Protein AF-F9EGY8-F1 (afdb_monomer_lite)

Foldseek 3Di:
DAWDADDPVPDPPRTDRCPDDDPVVVVVLLVVLVVVCVVDPVNVVVPDPVCVVCVVVVSVVSSVVVVVVVVVVVVD

Sequence (76 aa):
MAPVTRRSDTSIRGEFPARSGNKHLKRALFLSAFAALRSDPVTRSQNGPRARNKHNAALICLSRRRCDVLFAMLRN

Radius of gyration: 17.98 Å; chains: 1; bounding box: 39×26×48 Å

Secondary structure (DSSP, 8-state):
-PPEE---TT-TT-EE------HHHHHHHHHHHHHHHHH-HHHHHH--GGGTTSHHHHHHHHHHHHHHHHHHHHH-

pLDDT: mean 73.42, std 11.52, range [50.97, 92.19]

Structure (mmCIF, N/CA/C/O backbone):
data_AF-F9EGY8-F1
#
_entry.id   AF-F9EGY8-F1
#
loop_
_atom_site.group_PDB
_atom_site.id
_atom_site.type_symbol
_atom_site.label_atom_id
_atom_site.label_alt_id
_atom_site.label_comp_id
_atom_site.label_asym_id
_atom_site.label_entity_id
_atom_site.label_seq_id
_atom_site.pdbx_PDB_ins_code
_atom_site.Cartn_x
_atom_site.Cartn_y
_atom_site.Cartn_z
_atom_site.occupancy
_atom_site.B_iso_or_equiv
_atom_site.auth_seq_id
_atom_site.auth_comp_id
_atom_site.auth_asym_id
_atom_site.auth_atom_id
_atom_site.pdbx_PDB_model_num
ATOM 1 N N . MET A 1 1 ? -12.173 2.126 13.959 1.00 61.28 1 MET A N 1
ATOM 2 C CA . MET A 1 1 ? -11.034 1.988 14.897 1.00 61.28 1 MET A CA 1
ATOM 3 C C . MET A 1 1 ? -11.266 2.957 16.038 1.00 61.28 1 MET A C 1
ATOM 5 O O . MET A 1 1 ? -11.517 4.1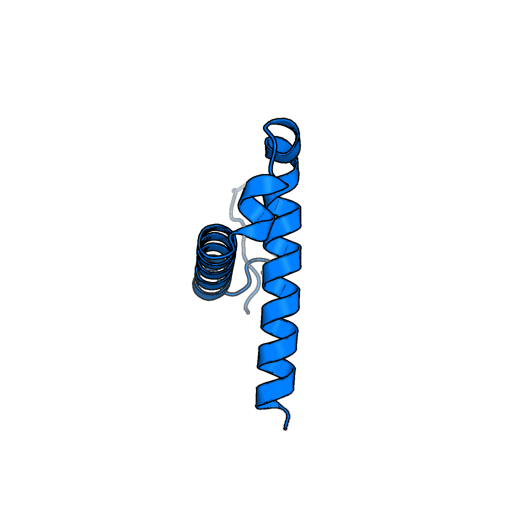19 15.751 1.00 61.28 1 MET A O 1
ATOM 9 N N . ALA A 1 2 ? -11.244 2.480 17.282 1.00 69.81 2 ALA A N 1
ATOM 10 C CA . ALA A 1 2 ? -11.420 3.334 18.456 1.00 69.81 2 ALA A CA 1
ATOM 11 C C . ALA A 1 2 ? -10.240 4.322 18.601 1.00 69.81 2 ALA A C 1
ATOM 13 O O . ALA A 1 2 ? -9.128 3.981 18.180 1.00 69.81 2 ALA A O 1
ATOM 14 N N . PRO A 1 3 ? -10.463 5.535 19.137 1.00 69.19 3 PRO A N 1
ATOM 15 C CA . PRO A 1 3 ? -9.403 6.512 19.380 1.00 69.19 3 PRO A CA 1
ATOM 16 C C . PRO A 1 3 ? -8.316 5.939 20.301 1.00 69.19 3 PRO A C 1
ATOM 18 O O . PRO A 1 3 ? -8.585 5.133 21.190 1.00 69.19 3 PRO A O 1
ATOM 21 N N . VAL A 1 4 ? -7.065 6.335 20.059 1.00 69.19 4 VAL A N 1
ATOM 22 C CA . VAL A 1 4 ? -5.922 5.914 20.880 1.00 69.19 4 VAL A CA 1
ATOM 23 C C . VAL A 1 4 ? -5.741 6.933 21.996 1.00 69.19 4 VAL A C 1
ATOM 25 O O . VAL A 1 4 ? -5.524 8.114 21.722 1.00 69.19 4 VAL A O 1
ATOM 28 N N . THR A 1 5 ? -5.790 6.468 23.243 1.00 68.88 5 THR A N 1
ATOM 29 C CA . THR A 1 5 ? -5.448 7.276 24.415 1.00 68.88 5 THR A CA 1
ATOM 30 C C . THR A 1 5 ? -3.945 7.187 24.657 1.00 68.88 5 THR A C 1
ATOM 32 O O . THR A 1 5 ? -3.390 6.104 24.852 1.00 68.88 5 THR A O 1
ATOM 35 N N . ARG A 1 6 ? -3.245 8.324 24.629 1.00 65.38 6 ARG A N 1
ATOM 36 C CA . ARG A 1 6 ? -1.842 8.383 25.063 1.00 65.38 6 ARG A CA 1
ATOM 37 C C . ARG A 1 6 ? -1.804 8.843 26.518 1.00 65.38 6 ARG A C 1
ATOM 39 O O . ARG A 1 6 ? -1.702 10.037 26.776 1.00 65.38 6 ARG A O 1
ATOM 46 N N . ARG A 1 7 ? -1.910 7.904 27.466 1.00 63.12 7 ARG A N 1
ATOM 47 C CA . ARG A 1 7 ? -1.765 8.208 28.900 1.00 63.12 7 ARG A CA 1
ATOM 48 C C . ARG A 1 7 ? -0.292 8.440 29.240 1.00 63.12 7 ARG A C 1
ATOM 50 O O . ARG A 1 7 ? 0.431 7.522 29.599 1.00 63.12 7 ARG A O 1
ATOM 57 N N . SER A 1 8 ? 0.158 9.671 29.061 1.00 66.94 8 SER A N 1
ATOM 58 C CA . SER A 1 8 ? 1.213 10.255 29.888 1.00 66.94 8 SER A CA 1
ATOM 59 C C . SER A 1 8 ? 0.484 11.150 30.885 1.00 66.94 8 SER A C 1
ATOM 61 O O . SER A 1 8 ? -0.318 11.962 30.424 1.00 66.94 8 SER A O 1
ATOM 63 N N . ASP A 1 9 ? 0.716 10.997 32.193 1.00 66.38 9 ASP A N 1
ATOM 64 C CA . ASP A 1 9 ? -0.037 11.630 33.306 1.00 66.38 9 ASP A CA 1
ATOM 65 C C . ASP A 1 9 ? -0.170 13.169 33.257 1.00 66.38 9 ASP A C 1
ATOM 67 O O . ASP A 1 9 ? -0.791 13.789 34.112 1.00 66.38 9 ASP A O 1
ATOM 71 N N . THR A 1 10 ? 0.366 13.813 32.227 1.00 66.38 10 THR A N 1
ATOM 72 C CA . THR A 1 10 ? 0.336 15.253 31.986 1.00 66.38 10 THR A CA 1
ATOM 73 C C . THR A 1 10 ? -0.762 15.722 31.019 1.00 66.38 10 THR A C 1
ATOM 75 O O . THR A 1 10 ? -0.853 16.922 30.764 1.00 66.38 10 THR A O 1
ATOM 78 N N . SER A 1 11 ? -1.602 14.842 30.448 1.00 63.56 11 SER A N 1
ATOM 79 C CA . SER A 1 11 ? -2.611 15.260 29.452 1.00 63.56 11 SER A CA 1
ATOM 80 C C . SER A 1 11 ? -3.958 14.530 29.550 1.00 63.56 11 SER A C 1
ATOM 82 O O . SER A 1 11 ? -4.073 13.355 29.214 1.00 63.56 11 SER A O 1
ATOM 84 N N . ILE A 1 12 ? -5.007 15.276 29.929 1.00 65.94 12 ILE A N 1
ATOM 85 C CA . ILE A 1 12 ? -6.417 14.829 29.988 1.00 65.94 12 ILE A CA 1
ATOM 86 C C . ILE A 1 12 ? -7.066 14.808 28.585 1.00 65.94 12 ILE A C 1
ATOM 88 O O . ILE A 1 12 ? -8.035 14.095 28.350 1.00 65.94 12 ILE A O 1
ATOM 92 N N . ARG A 1 13 ? -6.508 15.549 27.614 1.00 65.44 13 ARG A N 1
ATOM 93 C CA . ARG A 1 13 ? -7.023 15.678 26.231 1.00 65.44 13 ARG A CA 1
ATOM 94 C C . ARG A 1 13 ? -6.209 14.859 25.218 1.00 65.44 13 ARG A C 1
ATOM 96 O O . ARG A 1 13 ? -5.968 15.303 24.100 1.00 65.44 13 ARG A O 1
ATOM 103 N N . GLY A 1 14 ? -5.737 13.683 25.626 1.00 69.00 14 GLY A N 1
ATOM 104 C CA . GLY A 1 14 ? -4.829 12.830 24.849 1.00 69.00 14 GLY A CA 1
ATOM 105 C C . GLY A 1 14 ? -5.506 11.851 23.885 1.00 69.00 14 GLY A C 1
ATOM 106 O O . GLY A 1 14 ? -4.872 10.863 23.502 1.00 69.00 14 GLY A O 1
ATOM 107 N N . GLU A 1 15 ? -6.777 12.062 23.538 1.00 74.56 15 GLU A N 1
ATOM 108 C CA . GLU A 1 15 ? -7.479 11.228 22.563 1.00 74.56 15 GLU A CA 1
ATOM 109 C C . GLU A 1 15 ? -7.117 11.661 21.146 1.00 74.56 15 GLU A C 1
ATOM 111 O O . GLU A 1 15 ? -7.465 12.751 20.691 1.00 74.56 15 GLU A O 1
ATOM 116 N N . PHE A 1 16 ? -6.408 10.788 20.435 1.00 70.94 16 PHE A N 1
ATOM 117 C CA . PHE A 1 16 ? -6.068 11.009 19.038 1.00 70.94 16 PHE A CA 1
ATOM 118 C C . PHE A 1 16 ? -6.807 10.008 18.156 1.00 70.94 16 PHE A C 1
ATOM 120 O O . PHE A 1 16 ? -6.925 8.828 18.517 1.00 70.94 16 PHE A O 1
ATOM 127 N N . PRO A 1 17 ? -7.252 10.426 16.956 1.00 69.88 17 PRO A N 1
ATOM 128 C CA . PRO A 1 17 ? -7.756 9.479 15.980 1.00 69.88 17 PRO A CA 1
ATOM 129 C C . PRO A 1 17 ? -6.677 8.429 15.719 1.00 69.88 17 PRO A C 1
ATOM 131 O O . PRO A 1 17 ? -5.498 8.754 15.536 1.00 69.88 17 PRO A O 1
ATOM 134 N N . ALA A 1 18 ? -7.073 7.158 15.707 1.00 69.94 18 ALA A N 1
ATOM 135 C CA . ALA A 1 18 ? -6.161 6.055 15.458 1.00 69.94 18 ALA A CA 1
ATOM 136 C C . ALA A 1 18 ? -5.607 6.132 14.024 1.00 69.94 18 ALA A C 1
ATOM 138 O O . ALA A 1 18 ? -6.171 5.582 13.083 1.00 69.94 18 ALA A O 1
ATOM 139 N N . ARG A 1 19 ? -4.460 6.800 13.847 1.00 72.00 19 ARG A N 1
ATOM 140 C CA . ARG A 1 19 ? -3.744 6.867 12.554 1.00 72.00 19 ARG A CA 1
ATOM 141 C C . ARG A 1 19 ? -3.033 5.553 12.213 1.00 72.00 19 ARG A C 1
ATOM 143 O O . ARG A 1 19 ? -2.603 5.322 11.079 1.00 72.00 19 ARG A O 1
ATOM 150 N N . SER A 1 20 ? -2.916 4.661 13.195 1.00 66.50 20 SER A N 1
ATOM 151 C CA . SER A 1 20 ? -2.384 3.315 13.022 1.00 66.50 20 SER A CA 1
ATOM 152 C C . SER A 1 20 ? -3.415 2.414 12.330 1.00 66.50 20 SER A C 1
ATOM 154 O O . SER A 1 20 ? -4.031 1.570 12.969 1.00 66.50 20 SER A O 1
ATOM 156 N N . GLY A 1 21 ? -3.571 2.554 11.008 1.00 76.81 21 GLY A N 1
ATOM 157 C CA . GLY A 1 21 ? -4.238 1.530 10.183 1.00 76.81 21 GLY A CA 1
ATOM 158 C C . GLY A 1 21 ? -3.580 0.142 10.324 1.00 76.81 21 GLY A C 1
ATOM 159 O O . GLY A 1 21 ? -2.553 0.012 10.989 1.00 76.81 21 GLY A O 1
ATOM 160 N N . ASN A 1 22 ? -4.121 -0.891 9.671 1.00 83.75 22 ASN A N 1
ATOM 161 C CA . ASN A 1 22 ? -3.682 -2.286 9.849 1.00 83.75 22 ASN A CA 1
ATOM 162 C C . ASN A 1 22 ? -2.159 -2.475 9.641 1.00 83.75 22 ASN A C 1
ATOM 164 O O . ASN A 1 22 ? -1.652 -2.412 8.517 1.00 83.75 22 ASN A O 1
ATOM 168 N N . LYS A 1 23 ? -1.429 -2.709 10.743 1.00 84.31 23 LYS A N 1
ATOM 169 C CA . LYS A 1 23 ? 0.038 -2.839 10.748 1.00 84.31 23 LYS A CA 1
ATOM 170 C C . LYS A 1 23 ? 0.512 -4.085 10.000 1.00 84.31 23 LYS A C 1
ATOM 172 O O . LYS A 1 23 ? 1.527 -4.013 9.312 1.00 84.31 23 LYS A O 1
ATOM 177 N N . HIS A 1 24 ? -0.223 -5.193 10.100 1.00 86.19 24 HIS A N 1
ATOM 178 C CA . HIS A 1 24 ? 0.111 -6.438 9.407 1.00 86.19 24 HIS A CA 1
ATOM 179 C C . HIS A 1 24 ? 0.001 -6.262 7.896 1.00 86.19 24 HIS A C 1
ATOM 181 O O . HIS A 1 24 ? 0.950 -6.565 7.177 1.00 86.19 24 HIS A O 1
ATOM 187 N N . LEU A 1 25 ? -1.101 -5.668 7.430 1.00 85.56 25 LEU A N 1
ATOM 188 C CA . LEU A 1 25 ? -1.312 -5.397 6.009 1.00 85.56 25 LEU A CA 1
ATOM 189 C C . LEU A 1 25 ? -0.250 -4.441 5.449 1.00 85.56 25 LEU A C 1
ATOM 191 O O . LEU A 1 25 ? 0.357 -4.725 4.421 1.00 85.56 25 LEU A O 1
ATOM 195 N N . LYS A 1 26 ? 0.042 -3.340 6.155 1.00 84.56 26 LYS A N 1
ATOM 196 C CA . LYS A 1 26 ? 1.093 -2.389 5.750 1.00 84.56 26 LYS A CA 1
ATOM 197 C C . LYS A 1 26 ? 2.461 -3.065 5.625 1.00 84.56 26 LYS A C 1
ATOM 199 O O . LYS A 1 26 ? 3.192 -2.794 4.676 1.00 84.56 26 LYS A O 1
ATOM 204 N N . ARG A 1 27 ? 2.8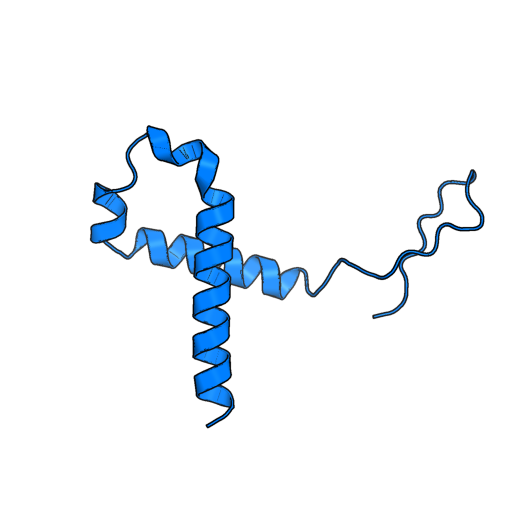02 -3.949 6.568 1.00 86.88 27 ARG A N 1
ATOM 205 C CA . ARG A 1 27 ? 4.081 -4.668 6.581 1.00 86.88 27 ARG A CA 1
ATOM 206 C C . ARG A 1 27 ? 4.164 -5.714 5.467 1.00 86.88 27 ARG A C 1
ATOM 208 O O . ARG A 1 27 ? 5.195 -5.788 4.806 1.00 86.88 27 ARG A O 1
ATOM 215 N N . ALA A 1 28 ? 3.086 -6.461 5.224 1.00 89.00 28 ALA A N 1
ATOM 216 C CA . ALA A 1 28 ? 2.998 -7.421 4.124 1.00 89.00 28 ALA A CA 1
ATOM 217 C C . ALA A 1 28 ? 3.155 -6.732 2.760 1.00 89.00 28 ALA A C 1
ATOM 219 O O . ALA A 1 28 ? 3.953 -7.172 1.935 1.00 89.00 28 ALA A O 1
ATOM 220 N N . LEU A 1 29 ? 2.472 -5.601 2.554 1.00 86.25 29 LEU A N 1
ATOM 221 C CA . LEU A 1 29 ? 2.578 -4.818 1.322 1.00 86.25 29 LEU A CA 1
ATOM 222 C C . LEU A 1 29 ? 3.996 -4.279 1.108 1.00 86.25 29 LEU A C 1
ATOM 224 O O . LEU A 1 29 ? 4.555 -4.460 0.027 1.00 86.25 29 LEU A O 1
ATOM 228 N N . PHE A 1 30 ? 4.612 -3.709 2.144 1.00 84.38 30 PHE A N 1
ATOM 229 C CA . PHE A 1 30 ? 5.988 -3.215 2.071 1.00 84.38 30 PHE A CA 1
ATOM 230 C C . PHE A 1 30 ? 6.986 -4.326 1.707 1.00 84.38 30 PHE A C 1
ATOM 232 O O . PHE A 1 30 ? 7.829 -4.141 0.829 1.00 84.38 30 PHE A O 1
ATOM 239 N N . LEU A 1 31 ? 6.855 -5.504 2.326 1.00 86.50 31 LEU A N 1
ATOM 240 C CA . LEU A 1 31 ? 7.703 -6.657 2.024 1.00 86.50 31 LEU A CA 1
ATOM 241 C C . LEU A 1 31 ? 7.468 -7.182 0.598 1.00 86.50 31 LEU A C 1
ATOM 243 O O . LEU A 1 31 ? 8.428 -7.476 -0.112 1.00 86.50 31 LEU A O 1
ATOM 247 N N . SER A 1 32 ? 6.210 -7.235 0.147 1.00 84.31 32 SER A N 1
ATOM 248 C CA . SER A 1 32 ? 5.857 -7.655 -1.216 1.00 84.31 32 SER A CA 1
ATOM 249 C C . SER A 1 32 ? 6.415 -6.713 -2.292 1.00 84.31 32 SER A C 1
ATOM 251 O O . SER A 1 32 ? 6.840 -7.167 -3.355 1.00 84.31 32 SER A O 1
ATOM 253 N N . ALA A 1 33 ? 6.446 -5.403 -2.021 1.00 82.94 33 ALA A N 1
ATOM 254 C CA . ALA A 1 33 ? 7.021 -4.396 -2.907 1.00 82.94 33 ALA A CA 1
ATOM 255 C C . ALA A 1 33 ? 8.547 -4.533 -2.982 1.00 82.94 3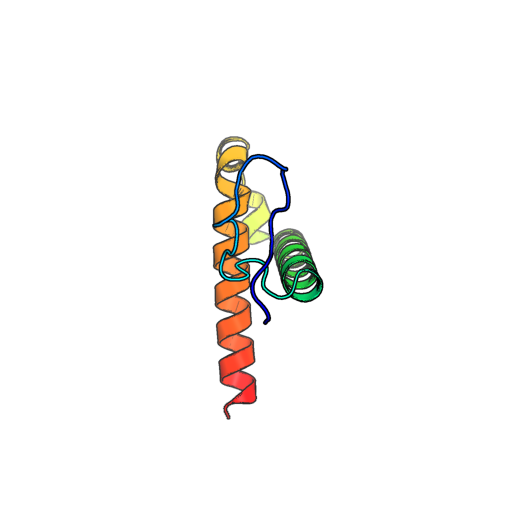3 ALA A C 1
ATOM 257 O O . ALA A 1 33 ? 9.120 -4.461 -4.066 1.00 82.94 33 ALA A O 1
ATOM 258 N N . PHE A 1 34 ? 9.195 -4.804 -1.848 1.00 80.06 34 PHE A N 1
ATOM 259 C CA . PHE A 1 34 ? 10.634 -5.048 -1.797 1.00 80.06 34 PHE A CA 1
ATOM 260 C C . PHE A 1 34 ? 11.039 -6.338 -2.530 1.00 80.06 34 PHE A C 1
ATOM 262 O O . PHE A 1 34 ? 12.046 -6.356 -3.236 1.00 80.06 34 PHE A O 1
ATOM 269 N N . ALA A 1 35 ? 10.240 -7.404 -2.410 1.00 82.06 35 ALA A N 1
ATOM 270 C CA . ALA A 1 35 ? 10.454 -8.649 -3.144 1.00 82.06 35 ALA A CA 1
ATOM 271 C C . ALA A 1 35 ? 10.304 -8.459 -4.665 1.00 82.06 35 ALA A C 1
ATOM 273 O O . ALA A 1 35 ? 11.147 -8.946 -5.413 1.00 82.06 35 ALA A O 1
ATOM 274 N N . ALA A 1 36 ? 9.301 -7.693 -5.111 1.00 77.75 36 ALA A N 1
ATOM 275 C CA . ALA A 1 36 ? 9.102 -7.392 -6.532 1.00 77.75 36 ALA A CA 1
ATOM 276 C C . ALA A 1 36 ? 10.279 -6.609 -7.139 1.00 77.75 36 ALA A C 1
ATOM 278 O O . ALA A 1 36 ? 10.832 -7.008 -8.158 1.00 77.75 36 ALA A O 1
ATOM 279 N N . LEU A 1 37 ? 10.765 -5.573 -6.447 1.00 74.75 37 LEU A N 1
ATOM 280 C CA . LEU A 1 37 ? 11.949 -4.824 -6.895 1.00 74.75 37 LEU A CA 1
ATOM 281 C C . LEU A 1 37 ? 13.212 -5.689 -7.011 1.00 74.75 37 LEU A C 1
ATOM 283 O O . LEU A 1 37 ? 14.124 -5.349 -7.764 1.00 74.75 37 LEU A O 1
ATOM 287 N N . ARG A 1 38 ? 13.292 -6.783 -6.244 1.00 72.19 38 ARG A N 1
ATOM 288 C CA . ARG A 1 38 ? 14.396 -7.745 -6.316 1.00 72.19 38 ARG A CA 1
ATOM 289 C C . ARG A 1 38 ? 14.253 -8.703 -7.502 1.00 72.19 38 ARG A C 1
ATOM 291 O O . ARG A 1 38 ? 15.281 -9.119 -8.031 1.00 72.19 38 ARG A O 1
ATOM 298 N N . SER A 1 39 ? 13.028 -9.065 -7.887 1.00 71.94 39 SER A N 1
ATOM 299 C CA . SER A 1 39 ? 12.758 -9.954 -9.025 1.00 71.94 39 SER A CA 1
ATOM 300 C C . SER A 1 39 ? 12.844 -9.254 -10.382 1.00 71.94 39 SER A C 1
ATOM 302 O O . SER A 1 39 ? 13.096 -9.923 -11.378 1.00 71.94 39 SER A O 1
ATOM 304 N N . ASP A 1 40 ? 12.678 -7.930 -10.429 1.00 67.50 40 ASP A N 1
ATOM 305 C CA . ASP A 1 40 ? 12.728 -7.150 -11.667 1.00 67.50 40 ASP A CA 1
ATOM 306 C C . ASP A 1 40 ? 14.185 -6.807 -12.079 1.00 67.50 40 ASP A C 1
ATOM 308 O O . ASP A 1 40 ? 14.866 -6.030 -11.393 1.00 67.50 40 ASP A O 1
ATOM 312 N N . PRO A 1 41 ? 14.697 -7.326 -13.217 1.00 61.16 41 PRO A N 1
ATOM 313 C CA . PRO A 1 41 ? 16.080 -7.093 -13.650 1.00 61.16 41 PRO A CA 1
ATOM 314 C C . PRO A 1 41 ? 16.340 -5.639 -14.085 1.00 61.16 41 PRO A C 1
ATOM 316 O O . PRO A 1 41 ? 17.462 -5.148 -13.961 1.00 61.16 41 PRO A O 1
ATOM 319 N N . VAL A 1 42 ? 15.302 -4.921 -14.533 1.00 62.44 42 VAL A N 1
ATOM 320 C CA . VAL A 1 42 ? 15.381 -3.535 -15.038 1.00 62.44 42 VAL A CA 1
ATOM 321 C C . VAL A 1 42 ? 15.600 -2.523 -13.910 1.00 62.44 42 VAL A C 1
ATOM 323 O O . VAL A 1 42 ? 16.403 -1.600 -14.033 1.00 62.44 42 VAL A O 1
ATOM 326 N N . THR A 1 43 ? 14.958 -2.715 -12.758 1.00 56.62 43 THR A N 1
ATOM 327 C CA . THR A 1 43 ? 15.169 -1.866 -11.574 1.00 56.62 43 THR A CA 1
ATOM 328 C C . THR A 1 43 ? 16.541 -2.073 -10.943 1.00 56.62 43 THR A C 1
ATOM 330 O O . THR A 1 43 ? 17.025 -1.196 -10.228 1.00 56.62 43 THR A O 1
ATOM 333 N N . ARG A 1 44 ? 17.211 -3.198 -11.213 1.00 55.00 44 ARG A N 1
ATOM 334 C CA . ARG A 1 44 ? 18.557 -3.476 -10.698 1.00 55.00 44 ARG A CA 1
ATOM 335 C C . ARG A 1 44 ? 19.630 -2.607 -11.358 1.00 55.00 44 ARG A C 1
ATOM 337 O O . ARG A 1 44 ? 20.568 -2.216 -10.673 1.00 55.00 44 ARG A O 1
ATOM 344 N N . SER A 1 45 ? 19.481 -2.275 -12.644 1.00 55.56 45 SER A N 1
ATOM 345 C CA . SER A 1 45 ? 20.444 -1.425 -13.364 1.00 55.56 45 SER A CA 1
ATOM 346 C C . SER A 1 45 ? 20.239 0.074 -13.105 1.00 55.56 45 SER A C 1
ATOM 348 O O . SER A 1 45 ? 21.188 0.846 -13.211 1.00 55.56 45 SER A O 1
ATOM 350 N N . GLN A 1 46 ? 19.028 0.490 -12.708 1.00 50.97 46 GLN A N 1
ATOM 351 C CA . GLN A 1 46 ? 18.684 1.900 -12.462 1.00 50.97 46 GLN A CA 1
ATOM 352 C C . GLN A 1 46 ? 18.877 2.359 -11.005 1.00 50.97 46 GLN A C 1
ATOM 354 O O . GLN A 1 46 ? 18.934 3.559 -10.734 1.00 50.97 46 GLN A O 1
ATOM 359 N N . ASN A 1 47 ? 19.016 1.435 -10.049 1.00 54.91 47 ASN A N 1
ATOM 360 C CA . ASN A 1 47 ? 19.263 1.761 -8.642 1.00 54.91 47 ASN A CA 1
ATOM 361 C C . ASN A 1 47 ? 20.768 1.866 -8.347 1.00 54.91 47 ASN A C 1
ATOM 363 O O . ASN A 1 47 ? 21.341 1.057 -7.619 1.00 54.91 47 ASN A O 1
ATOM 367 N N . GLY A 1 48 ? 21.418 2.889 -8.905 1.00 55.66 48 GLY A N 1
ATOM 368 C CA . GLY A 1 48 ? 22.773 3.267 -8.501 1.00 55.66 48 GLY A CA 1
ATOM 369 C C . GLY A 1 48 ? 22.830 3.765 -7.042 1.00 55.66 48 GLY A C 1
ATOM 370 O O . GLY A 1 48 ? 21.804 4.156 -6.474 1.00 55.66 48 GLY A O 1
ATOM 371 N N . PRO A 1 49 ? 24.026 3.841 -6.424 1.00 54.94 49 PRO A N 1
ATOM 372 C CA . PRO A 1 49 ? 24.220 4.171 -5.000 1.00 54.94 49 PRO A CA 1
ATOM 373 C C . PRO A 1 49 ? 23.616 5.518 -4.549 1.00 54.94 49 PRO A C 1
ATOM 375 O O . PRO A 1 49 ? 23.445 5.752 -3.353 1.00 54.94 49 PRO A O 1
ATOM 378 N N . ARG A 1 50 ? 23.227 6.389 -5.492 1.00 52.31 50 ARG A N 1
ATOM 379 C CA . ARG A 1 50 ? 22.562 7.683 -5.260 1.00 52.31 50 ARG A CA 1
ATOM 380 C C . ARG A 1 50 ? 21.057 7.587 -4.939 1.00 52.31 50 ARG A C 1
ATOM 382 O O . ARG A 1 50 ? 20.497 8.549 -4.422 1.00 52.31 50 ARG A O 1
ATOM 389 N N . ALA A 1 51 ? 20.395 6.451 -5.184 1.00 54.56 51 ALA A N 1
ATOM 390 C CA . ALA A 1 51 ? 18.959 6.258 -4.905 1.00 54.56 51 ALA A CA 1
ATOM 391 C C . ALA A 1 51 ? 18.649 5.818 -3.455 1.00 54.56 51 ALA A C 1
ATOM 393 O O . ALA A 1 51 ? 17.487 5.795 -3.036 1.00 54.56 51 ALA A O 1
ATOM 394 N N . ARG A 1 52 ? 19.684 5.512 -2.661 1.00 53.47 52 ARG A N 1
ATOM 395 C CA . ARG A 1 52 ? 19.583 4.930 -1.312 1.00 53.47 52 ARG A CA 1
ATOM 396 C C . ARG A 1 52 ? 18.721 5.747 -0.333 1.00 53.47 52 ARG A C 1
ATOM 398 O O . ARG A 1 52 ? 18.040 5.153 0.496 1.00 53.47 52 ARG A O 1
ATOM 405 N N . ASN A 1 53 ? 18.656 7.075 -0.479 1.00 57.03 53 ASN A N 1
ATOM 406 C CA . ASN A 1 53 ? 17.881 7.949 0.418 1.00 57.03 53 ASN A CA 1
ATOM 407 C C . ASN A 1 53 ? 16.413 8.195 -0.003 1.00 57.03 53 ASN A C 1
ATOM 409 O O . ASN A 1 53 ? 15.669 8.800 0.764 1.00 57.03 53 ASN A O 1
ATOM 413 N N . LYS A 1 54 ? 15.957 7.727 -1.179 1.00 63.12 54 LYS A N 1
ATOM 414 C CA . LYS A 1 54 ? 14.554 7.879 -1.648 1.00 63.12 54 LYS A CA 1
ATOM 415 C C . LYS A 1 54 ? 13.769 6.558 -1.689 1.00 63.12 54 LYS A C 1
ATOM 417 O O . LYS A 1 54 ? 12.619 6.522 -2.125 1.00 63.12 54 LYS A O 1
ATOM 422 N N . HIS A 1 55 ? 14.369 5.479 -1.188 1.00 73.38 55 HIS A N 1
ATOM 423 C CA . HIS A 1 55 ? 13.846 4.116 -1.272 1.00 73.38 55 HIS A CA 1
ATOM 424 C C . HIS A 1 55 ? 12.464 3.938 -0.618 1.00 73.38 55 HIS A C 1
ATOM 426 O O . HIS A 1 55 ? 11.577 3.327 -1.207 1.00 73.38 55 HIS A O 1
ATOM 432 N N . ASN A 1 56 ? 12.230 4.547 0.550 1.00 73.06 56 ASN A N 1
ATOM 433 C CA . ASN A 1 56 ? 10.951 4.417 1.260 1.00 73.06 56 ASN A CA 1
ATOM 434 C C . ASN A 1 56 ? 9.783 5.054 0.492 1.00 73.06 56 ASN A C 1
ATOM 436 O O . ASN A 1 56 ? 8.695 4.485 0.445 1.00 73.06 56 ASN A O 1
ATOM 440 N N . ALA A 1 57 ? 10.005 6.208 -0.145 1.00 76.50 57 ALA A N 1
ATOM 441 C CA . ALA A 1 57 ? 8.981 6.870 -0.950 1.00 76.50 57 ALA A CA 1
ATOM 442 C C . ALA A 1 57 ? 8.647 6.054 -2.208 1.00 76.50 57 ALA A C 1
ATOM 444 O O . ALA A 1 57 ? 7.473 5.867 -2.531 1.00 76.50 57 ALA A O 1
ATOM 445 N N . ALA A 1 58 ? 9.673 5.507 -2.868 1.00 79.62 58 ALA A N 1
ATOM 446 C CA . ALA A 1 58 ? 9.501 4.626 -4.019 1.00 79.62 58 ALA A CA 1
ATOM 447 C C . ALA A 1 58 ? 8.725 3.348 -3.651 1.00 79.62 58 ALA A C 1
ATOM 449 O O . ALA A 1 58 ? 7.78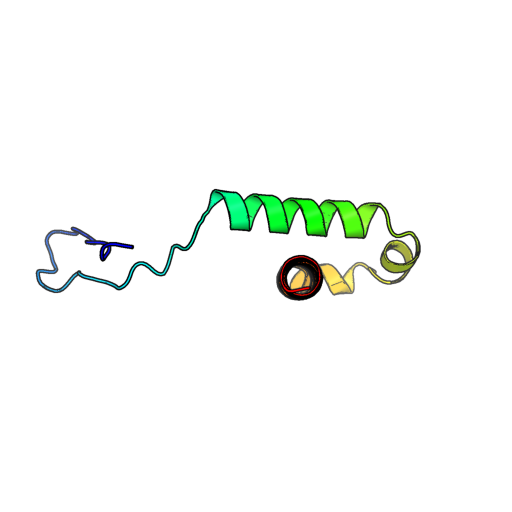0 2.980 -4.347 1.00 79.62 58 ALA A O 1
ATOM 450 N N . LEU A 1 59 ? 9.052 2.721 -2.514 1.00 78.06 59 LEU A N 1
ATOM 451 C CA . LEU A 1 59 ? 8.338 1.548 -2.003 1.00 78.06 59 LEU A CA 1
ATOM 452 C C . LEU A 1 59 ? 6.872 1.842 -1.679 1.00 78.06 59 LEU A C 1
ATOM 454 O O . LEU A 1 59 ? 5.999 1.041 -2.014 1.00 78.06 59 LEU A O 1
ATOM 458 N N . ILE A 1 60 ? 6.586 2.981 -1.042 1.00 81.62 60 ILE A N 1
ATOM 459 C CA . ILE A 1 60 ? 5.211 3.389 -0.727 1.00 81.62 60 ILE A CA 1
ATOM 460 C C . ILE A 1 60 ? 4.415 3.628 -2.017 1.00 81.62 60 ILE A C 1
ATOM 462 O O . ILE A 1 60 ? 3.278 3.170 -2.114 1.00 81.62 60 ILE A O 1
ATOM 466 N N . CYS A 1 61 ? 5.005 4.293 -3.013 1.00 83.50 61 CYS A N 1
ATOM 467 C CA . CYS A 1 61 ? 4.372 4.530 -4.312 1.00 83.50 61 CYS A CA 1
ATOM 468 C C . CYS A 1 61 ? 4.053 3.214 -5.042 1.00 83.50 61 CYS A C 1
ATOM 470 O O . CYS A 1 61 ? 2.912 2.990 -5.447 1.00 83.50 61 CYS A O 1
ATOM 472 N N . LEU A 1 62 ? 5.029 2.302 -5.125 1.00 83.06 62 LEU A N 1
ATOM 473 C CA . LEU A 1 62 ? 4.844 0.985 -5.737 1.00 83.06 62 LEU A CA 1
ATOM 474 C C . LEU A 1 62 ? 3.764 0.169 -5.015 1.00 83.06 62 LEU A C 1
ATOM 476 O O . LEU A 1 62 ? 2.909 -0.435 -5.660 1.00 83.06 62 LEU A O 1
ATOM 480 N N . SER A 1 63 ? 3.776 0.179 -3.680 1.00 84.00 63 SER A N 1
ATOM 481 C CA . SER A 1 63 ? 2.775 -0.525 -2.872 1.00 84.00 63 SER A CA 1
ATOM 482 C C . SER A 1 63 ? 1.363 -0.003 -3.149 1.00 84.00 63 SER A C 1
ATOM 484 O O . SER A 1 63 ? 0.452 -0.805 -3.328 1.00 84.00 63 SER A O 1
ATOM 486 N N . ARG A 1 64 ? 1.184 1.325 -3.245 1.00 84.75 64 ARG A N 1
ATOM 487 C CA . ARG A 1 64 ? -0.111 1.946 -3.579 1.00 84.75 64 ARG A CA 1
ATOM 488 C C . ARG A 1 64 ? -0.605 1.517 -4.956 1.00 84.75 64 ARG A C 1
ATOM 490 O O . ARG A 1 64 ? -1.703 0.987 -5.047 1.00 84.75 64 ARG A O 1
ATOM 497 N N . ARG A 1 65 ? 0.246 1.609 -5.984 1.00 84.75 65 ARG A N 1
ATOM 498 C CA . ARG A 1 65 ? -0.109 1.199 -7.353 1.00 84.75 65 ARG A CA 1
ATOM 499 C C . ARG A 1 65 ? -0.553 -0.265 -7.429 1.00 84.75 65 ARG A C 1
ATOM 501 O O . ARG A 1 65 ? -1.470 -0.592 -8.172 1.00 84.75 65 ARG A O 1
ATOM 508 N N . ARG A 1 66 ? 0.075 -1.157 -6.654 1.00 82.88 66 ARG A N 1
ATOM 509 C CA . ARG A 1 66 ? -0.326 -2.574 -6.589 1.00 82.88 66 ARG A CA 1
ATOM 510 C C . ARG A 1 66 ? -1.653 -2.769 -5.858 1.00 82.88 66 ARG A C 1
ATOM 512 O O . ARG A 1 66 ? -2.451 -3.591 -6.294 1.00 82.88 66 ARG A O 1
ATOM 519 N N . CYS A 1 67 ? -1.907 -2.014 -4.789 1.00 84.56 67 CYS A N 1
ATOM 520 C CA . CYS A 1 67 ? -3.216 -2.005 -4.136 1.00 84.56 67 CYS A CA 1
ATOM 521 C C . CYS A 1 67 ? -4.323 -1.524 -5.078 1.00 84.56 67 CYS A C 1
ATOM 523 O O . CYS A 1 67 ? -5.385 -2.134 -5.086 1.00 84.56 67 CYS A O 1
ATOM 525 N N . ASP A 1 68 ? -4.068 -0.496 -5.891 1.00 86.44 68 ASP A N 1
ATOM 526 C CA . ASP A 1 68 ? -5.051 0.028 -6.846 1.00 86.44 68 ASP A CA 1
ATOM 527 C C . ASP A 1 68 ? -5.416 -1.019 -7.909 1.00 86.44 68 ASP A C 1
ATOM 529 O O . ASP A 1 68 ? -6.591 -1.199 -8.220 1.00 86.44 68 ASP A O 1
ATOM 533 N N . VAL A 1 69 ? -4.428 -1.771 -8.414 1.00 85.25 69 VAL A N 1
ATOM 534 C CA . VAL A 1 69 ? -4.660 -2.882 -9.355 1.00 85.25 69 VAL A CA 1
ATOM 535 C C . VAL A 1 69 ? -5.478 -4.000 -8.707 1.00 85.25 69 VAL A C 1
ATOM 537 O O . VAL A 1 69 ? -6.452 -4.452 -9.299 1.00 85.25 69 VAL A O 1
ATOM 540 N N . LEU A 1 70 ? -5.127 -4.426 -7.490 1.00 84.38 70 LEU A N 1
ATOM 541 C CA . LEU A 1 70 ? -5.895 -5.447 -6.766 1.00 84.38 70 LEU A CA 1
ATOM 542 C C . LEU A 1 70 ? -7.331 -4.988 -6.490 1.00 84.38 70 LEU A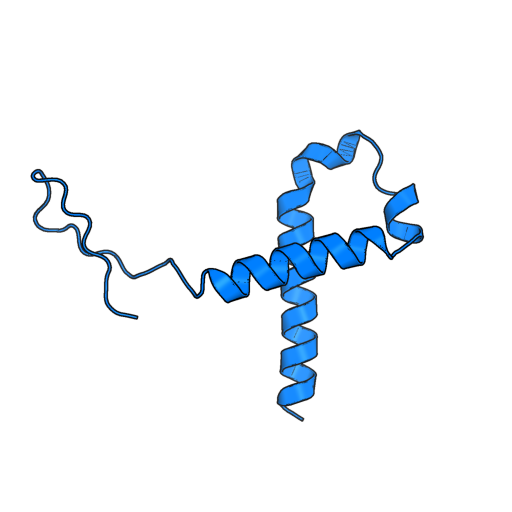 C 1
ATOM 544 O O . LEU A 1 70 ? -8.267 -5.765 -6.635 1.00 84.38 70 LEU A O 1
ATOM 548 N N . PHE A 1 71 ? -7.513 -3.722 -6.119 1.00 86.38 71 PHE A N 1
ATOM 549 C CA . PHE A 1 71 ? -8.835 -3.145 -5.912 1.00 86.38 71 PHE A CA 1
ATOM 550 C C . PHE A 1 71 ? -9.647 -3.107 -7.212 1.00 86.38 71 PHE A C 1
ATOM 552 O O . PHE A 1 71 ? -1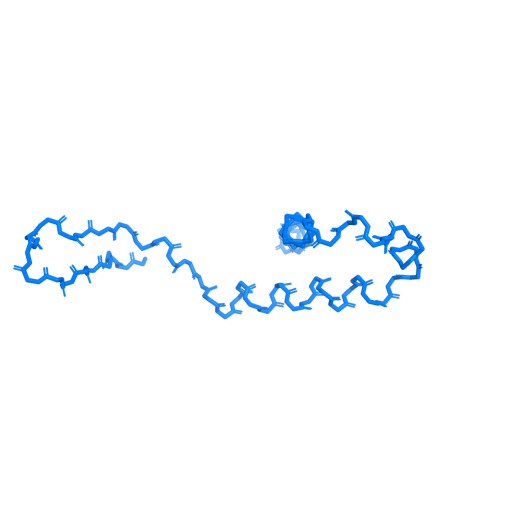0.821 -3.462 -7.200 1.00 86.38 71 PHE A O 1
ATOM 559 N N . ALA A 1 72 ? -9.025 -2.738 -8.335 1.00 91.56 72 ALA A N 1
ATOM 560 C CA . ALA A 1 72 ? -9.666 -2.777 -9.647 1.00 91.56 72 ALA A CA 1
ATOM 561 C C . ALA A 1 72 ? -10.057 -4.207 -10.061 1.00 91.56 72 ALA A C 1
ATOM 563 O O . ALA A 1 72 ? -11.151 -4.400 -10.578 1.00 91.56 72 ALA A O 1
ATOM 564 N N . MET A 1 73 ? -9.208 -5.203 -9.781 1.00 92.19 73 MET A N 1
ATOM 565 C CA . MET A 1 73 ? -9.502 -6.620 -10.039 1.00 92.19 73 MET A CA 1
ATOM 566 C C . MET A 1 73 ? -10.674 -7.150 -9.205 1.00 92.19 73 MET A C 1
ATOM 568 O O . MET A 1 73 ? -11.415 -7.987 -9.693 1.00 92.19 73 MET A O 1
ATOM 572 N N . LEU A 1 74 ? -10.832 -6.685 -7.961 1.00 90.25 74 LEU A N 1
ATOM 573 C CA . LEU A 1 74 ? -11.894 -7.126 -7.044 1.00 90.25 74 LEU A CA 1
ATOM 574 C C . LEU A 1 74 ? -13.221 -6.372 -7.218 1.00 90.25 74 LEU A C 1
ATOM 576 O O . LEU A 1 74 ? -14.239 -6.801 -6.682 1.00 90.25 74 LEU A O 1
ATOM 580 N N . ARG A 1 75 ? -13.201 -5.207 -7.875 1.00 88.44 75 ARG A N 1
ATOM 581 C CA . ARG A 1 75 ? -14.396 -4.393 -8.148 1.00 88.44 75 ARG A CA 1
ATOM 582 C C . ARG A 1 75 ? -15.134 -4.840 -9.416 1.00 88.44 75 ARG A C 1
ATOM 584 O O . ARG A 1 75 ? -16.277 -4.430 -9.611 1.00 88.44 75 ARG A O 1
ATOM 591 N N . ASN A 1 76 ? -14.460 -5.612 -10.263 1.00 55.81 76 ASN A N 1
ATOM 592 C CA . ASN A 1 76 ? -14.996 -6.213 -11.481 1.00 55.81 76 ASN A CA 1
ATOM 593 C C . ASN A 1 76 ? -15.584 -7.597 -11.184 1.00 55.81 76 ASN A C 1
ATOM 595 O O . ASN A 1 76 ? -16.488 -8.006 -11.941 1.00 55.81 76 ASN A O 1
#